Protein AF-A0A2D7DA52-F1 (afdb_monomer_lite)

pLDDT: mean 82.12, std 19.51, range [29.03, 97.12]

Sequence (104 aa):
MFFWFHEAGRVSDIKFTSYTTADFRNDLDLDMFIDAVERSAPIWVDEMKGRGLLKFSINRVWNKGGAFRMIMTYEHMNKVAYEASVAFIETTFGCSKECQKYPE

Radius of gyration: 18.76 Å; chains: 1; bounding box: 51×50×48 Å

Secondary structure (DSSP, 8-state):
---------------EEEEEEEEESSHHHHHHHHHHHHHHHHHHHHHHHHTTEEEEEEEE--SSTT-EEEEEEEEESSHHHHHHHHHHHHHHHPPPTTGGG---

Foldseek 3Di:
DDDDPPPPVDPDQDKDKDKDKDWDPDQVRLVVVVVVCVVCCVPLVVVLVVLFWPDWDKAADDPDPPIRMIMIMTIGRDPRSVVVSVVVCCVPVNDDPVVVPDDD

Structure (mmCIF, N/CA/C/O backbone):
data_AF-A0A2D7DA52-F1
#
_entry.id   AF-A0A2D7DA52-F1
#
loop_
_atom_site.group_PDB
_atom_site.id
_atom_site.type_symbol
_atom_site.label_atom_id
_atom_site.label_alt_id
_atom_site.label_comp_id
_atom_site.label_asym_id
_atom_site.label_entity_id
_atom_site.label_seq_id
_atom_site.pdbx_PDB_ins_code
_atom_site.Cartn_x
_atom_site.Cartn_y
_atom_site.Cartn_z
_atom_site.occupancy
_atom_site.B_iso_or_equiv
_atom_site.auth_seq_id
_atom_site.auth_comp_id
_atom_site.auth_asym_id
_atom_site.auth_atom_id
_atom_site.pdbx_PDB_model_num
ATOM 1 N N . MET A 1 1 ? 35.769 -27.886 -27.923 1.00 33.06 1 MET A N 1
ATOM 2 C CA . MET A 1 1 ? 35.177 -27.838 -26.571 1.00 33.06 1 MET A CA 1
ATOM 3 C C . MET A 1 1 ? 35.799 -26.643 -25.864 1.00 33.06 1 MET A C 1
ATOM 5 O O . MET A 1 1 ? 36.996 -26.671 -25.631 1.00 33.06 1 MET A O 1
ATOM 9 N N . PHE A 1 2 ? 35.044 -25.569 -25.641 1.00 29.03 2 PHE A N 1
ATOM 10 C CA . PHE A 1 2 ? 35.485 -24.404 -24.867 1.00 29.03 2 PHE A CA 1
ATOM 11 C C . PHE A 1 2 ? 34.409 -24.144 -23.817 1.00 29.03 2 PHE A C 1
ATOM 13 O O . PHE A 1 2 ? 33.272 -23.841 -24.169 1.00 29.03 2 PHE A O 1
ATOM 20 N N . PHE A 1 3 ? 34.752 -24.336 -22.545 1.00 29.92 3 PHE A N 1
ATOM 21 C CA . PHE A 1 3 ? 33.896 -23.961 -21.426 1.00 29.92 3 PHE A CA 1
ATOM 22 C C . PHE A 1 3 ? 34.169 -22.496 -21.094 1.00 29.92 3 PHE A C 1
ATOM 24 O O . PHE A 1 3 ? 35.252 -22.159 -20.625 1.00 29.92 3 PHE A O 1
ATOM 31 N N . TRP A 1 4 ? 33.186 -21.635 -21.337 1.00 39.44 4 TRP A N 1
ATOM 32 C CA . TRP A 1 4 ? 33.133 -20.306 -20.742 1.00 39.44 4 TRP A CA 1
ATOM 33 C C . TRP A 1 4 ? 32.277 -20.397 -19.481 1.00 39.44 4 TRP A C 1
ATOM 35 O O . TRP A 1 4 ? 31.057 -20.520 -19.566 1.00 39.44 4 TRP A O 1
ATOM 45 N N . PHE A 1 5 ? 32.908 -20.346 -18.308 1.00 41.53 5 PHE A N 1
ATOM 46 C CA . PHE A 1 5 ? 32.208 -19.972 -17.083 1.00 41.53 5 PHE A CA 1
ATOM 47 C C . PHE A 1 5 ? 32.070 -18.451 -17.088 1.00 41.53 5 PHE A C 1
ATOM 49 O O . PHE A 1 5 ? 33.007 -17.734 -16.752 1.00 41.53 5 PHE A O 1
ATOM 56 N N . HIS A 1 6 ? 30.903 -17.952 -17.486 1.00 44.72 6 HIS A N 1
ATOM 57 C CA . HIS A 1 6 ? 30.467 -16.649 -17.006 1.00 44.72 6 HIS A CA 1
ATOM 58 C C . HIS A 1 6 ? 29.811 -16.900 -15.647 1.00 44.72 6 HIS A C 1
ATOM 60 O O . HIS A 1 6 ? 28.644 -17.282 -15.574 1.00 44.72 6 HIS A O 1
ATOM 66 N N . GLU A 1 7 ? 30.552 -16.702 -14.558 1.00 49.97 7 GLU A N 1
ATOM 67 C CA . GLU A 1 7 ? 29.908 -16.368 -13.290 1.00 49.97 7 GLU A CA 1
ATOM 68 C C . GLU A 1 7 ? 29.299 -14.974 -13.458 1.00 49.97 7 GLU A C 1
ATOM 70 O O . GLU A 1 7 ? 29.893 -13.949 -13.133 1.00 49.97 7 GLU A O 1
ATOM 75 N N . ALA A 1 8 ? 28.092 -14.927 -14.023 1.00 46.66 8 ALA A N 1
ATOM 76 C CA . ALA A 1 8 ? 27.192 -13.820 -13.781 1.00 46.66 8 ALA A CA 1
ATOM 77 C C . ALA A 1 8 ? 26.862 -13.867 -12.284 1.00 46.66 8 ALA A C 1
ATOM 79 O O . ALA A 1 8 ? 25.953 -14.577 -11.851 1.00 46.66 8 ALA A O 1
ATOM 80 N N . GLY A 1 9 ? 27.662 -13.166 -11.478 1.00 42.84 9 GLY A N 1
ATOM 81 C CA . GLY A 1 9 ? 27.310 -12.854 -10.103 1.00 42.84 9 GLY A CA 1
ATOM 82 C C . GLY A 1 9 ? 25.921 -12.229 -10.120 1.00 42.84 9 GLY A C 1
ATOM 83 O O . GLY A 1 9 ? 25.743 -11.128 -10.638 1.00 42.84 9 GLY A O 1
ATOM 84 N N . ARG A 1 10 ? 24.930 -12.991 -9.642 1.00 49.16 10 ARG A N 1
ATOM 85 C CA . ARG A 1 10 ? 23.522 -12.600 -9.541 1.00 49.16 10 ARG A CA 1
ATOM 86 C C . ARG A 1 10 ? 23.445 -11.182 -8.979 1.00 49.16 10 ARG A C 1
ATOM 88 O O . ARG A 1 10 ? 23.805 -10.977 -7.820 1.00 49.16 10 ARG A O 1
ATOM 95 N N . VAL A 1 11 ? 22.908 -10.229 -9.746 1.00 53.62 11 VAL A N 1
ATOM 96 C CA . VAL A 1 11 ? 22.164 -9.130 -9.116 1.00 53.62 11 VAL A CA 1
ATOM 97 C C . VAL A 1 11 ? 21.132 -9.843 -8.259 1.00 53.62 11 VAL A C 1
ATOM 99 O O . VAL A 1 11 ? 20.318 -10.591 -8.789 1.00 53.62 11 VAL A O 1
ATOM 102 N N . SER A 1 12 ? 21.287 -9.789 -6.943 1.00 56.94 12 SER A N 1
ATOM 103 C CA . SER A 1 12 ? 20.601 -10.725 -6.065 1.00 56.94 12 SER A CA 1
ATOM 104 C C . SER A 1 12 ? 19.085 -10.613 -6.266 1.00 56.94 12 SER A C 1
ATOM 106 O O . SER A 1 12 ? 18.518 -9.562 -5.965 1.00 56.94 12 SER A O 1
ATOM 108 N N . ASP A 1 13 ? 18.440 -11.691 -6.723 1.00 69.25 13 ASP A N 1
ATOM 109 C CA . ASP A 1 13 ? 16.977 -11.877 -6.802 1.00 69.25 13 ASP A CA 1
ATOM 110 C C . ASP A 1 13 ? 16.332 -11.953 -5.397 1.00 69.25 13 ASP A C 1
ATOM 112 O O . ASP A 1 13 ? 15.431 -12.749 -5.125 1.00 69.25 13 ASP A O 1
ATOM 116 N N . ILE A 1 14 ? 16.851 -11.178 -4.443 1.00 86.62 14 ILE A N 1
ATOM 117 C CA . ILE A 1 14 ? 16.309 -11.072 -3.096 1.00 86.62 14 ILE A CA 1
ATOM 118 C C . ILE A 1 14 ? 15.036 -10.252 -3.210 1.00 86.62 14 ILE A C 1
ATOM 120 O O . ILE A 1 14 ? 15.078 -9.067 -3.542 1.00 86.62 14 ILE A O 1
ATOM 124 N N . LYS A 1 15 ? 13.911 -10.892 -2.903 1.00 92.81 15 LYS A N 1
ATOM 125 C CA . LYS A 1 15 ? 12.616 -10.226 -2.808 1.00 92.81 15 LYS A CA 1
ATOM 126 C C . LYS A 1 15 ? 12.637 -9.188 -1.691 1.00 92.81 15 LYS A C 1
ATOM 128 O O . LYS A 1 15 ? 13.192 -9.430 -0.620 1.00 92.81 15 LYS A O 1
ATOM 133 N N . PHE A 1 16 ? 12.002 -8.053 -1.944 1.00 95.31 16 PHE A N 1
ATOM 134 C CA . PHE A 1 16 ? 11.814 -6.994 -0.957 1.00 95.31 16 PHE A CA 1
ATOM 135 C C . PHE A 1 16 ? 10.351 -6.978 -0.543 1.00 95.31 16 PHE A C 1
ATOM 137 O O . PHE A 1 16 ? 9.483 -6.871 -1.401 1.00 95.31 16 PHE A O 1
ATOM 144 N N . THR A 1 17 ? 10.073 -7.064 0.755 1.00 95.62 17 THR A N 1
ATOM 145 C CA . THR A 1 17 ? 8.705 -6.956 1.269 1.00 95.62 17 THR A CA 1
ATOM 146 C C . THR A 1 17 ? 8.604 -5.772 2.210 1.00 95.62 17 THR A C 1
ATOM 148 O O . THR A 1 17 ? 9.358 -5.695 3.180 1.00 95.62 17 THR A O 1
ATOM 151 N N . SER A 1 18 ? 7.670 -4.864 1.939 1.00 93.44 18 SER A N 1
ATOM 152 C CA . SER A 1 18 ? 7.339 -3.762 2.838 1.00 93.44 18 SER A CA 1
ATOM 153 C C . SER A 1 18 ? 6.008 -4.020 3.541 1.00 93.44 18 SER A C 1
ATOM 155 O O . SER A 1 18 ? 5.089 -4.634 2.989 1.00 93.44 18 SER A O 1
ATOM 157 N N . TYR A 1 19 ? 5.933 -3.558 4.788 1.00 95.06 19 TYR A N 1
ATOM 158 C CA . TYR A 1 19 ? 4.757 -3.659 5.642 1.00 95.06 19 TYR A CA 1
ATOM 159 C C . TYR A 1 19 ? 4.418 -2.262 6.148 1.00 95.06 19 TYR A C 1
ATOM 161 O O . TYR A 1 19 ? 5.172 -1.685 6.932 1.00 95.06 19 TYR A O 1
ATOM 169 N N . THR A 1 20 ? 3.283 -1.724 5.719 1.00 93.06 20 THR A N 1
ATOM 170 C CA . THR A 1 20 ? 2.773 -0.443 6.210 1.00 93.06 20 THR A CA 1
ATOM 171 C C . THR A 1 20 ? 1.650 -0.720 7.191 1.00 93.06 20 THR A C 1
ATOM 173 O O . THR A 1 20 ? 0.640 -1.318 6.828 1.00 93.06 20 THR A O 1
ATOM 176 N N . THR A 1 21 ? 1.827 -0.296 8.439 1.00 93.81 21 THR A N 1
ATOM 177 C CA . THR A 1 21 ? 0.759 -0.329 9.443 1.00 93.81 21 THR A CA 1
ATOM 178 C C . THR A 1 21 ? 0.058 1.022 9.446 1.00 93.81 21 THR A C 1
ATOM 180 O O . THR A 1 21 ? 0.731 2.043 9.555 1.00 93.81 21 THR A O 1
ATOM 183 N N . ALA A 1 22 ? -1.267 1.020 9.319 1.00 91.62 22 ALA A N 1
ATOM 184 C CA . ALA A 1 22 ? -2.097 2.214 9.416 1.00 91.62 22 ALA A CA 1
ATOM 185 C C . ALA A 1 22 ? -3.043 2.081 10.613 1.00 91.62 22 ALA A C 1
ATOM 187 O O . ALA A 1 22 ? -3.729 1.064 10.753 1.00 91.62 22 ALA A O 1
ATOM 188 N N . ASP A 1 23 ? -3.036 3.100 11.469 1.00 93.25 23 ASP A N 1
ATOM 189 C CA . ASP A 1 23 ? -3.887 3.238 12.647 1.00 93.25 23 ASP A CA 1
ATOM 190 C C . ASP A 1 23 ? -4.944 4.313 12.403 1.00 93.25 23 ASP A C 1
ATOM 192 O O . ASP A 1 23 ? -4.643 5.377 11.865 1.00 93.25 23 ASP A O 1
ATOM 196 N N . PHE A 1 24 ? -6.171 4.042 12.835 1.00 92.38 24 PHE A N 1
ATOM 197 C CA . PHE A 1 24 ? -7.325 4.917 12.662 1.00 92.38 24 PHE A CA 1
ATOM 198 C C . PHE A 1 24 ? -7.975 5.232 14.008 1.00 92.38 24 PHE A C 1
ATOM 200 O O . PHE A 1 24 ? -7.816 4.507 14.994 1.00 92.38 24 PHE A O 1
ATOM 207 N N . ARG A 1 25 ? -8.737 6.331 14.050 1.00 91.31 25 ARG A N 1
ATOM 208 C CA . ARG A 1 25 ? -9.424 6.788 15.269 1.00 91.31 25 ARG A CA 1
ATOM 209 C C . ARG A 1 25 ? -10.642 5.935 15.610 1.00 91.31 25 ARG A C 1
ATOM 211 O O . ARG A 1 25 ? -10.980 5.798 16.783 1.00 91.31 25 ARG A O 1
ATOM 218 N N . ASN A 1 26 ? -11.327 5.420 14.595 1.00 91.88 26 ASN A N 1
ATOM 219 C CA . ASN A 1 26 ? -12.573 4.673 14.719 1.00 91.88 26 ASN A CA 1
ATOM 220 C C . ASN A 1 26 ? -12.764 3.722 13.522 1.00 91.88 26 ASN A C 1
ATOM 222 O O . ASN A 1 26 ? -11.991 3.741 12.563 1.00 91.88 26 ASN A O 1
ATOM 226 N N . ASP A 1 27 ? -13.802 2.889 13.601 1.00 91.81 27 ASP A N 1
ATOM 227 C CA . ASP A 1 27 ? -14.114 1.875 12.588 1.00 91.81 27 ASP A CA 1
ATOM 228 C C . ASP A 1 27 ? -14.546 2.479 11.249 1.00 91.81 27 ASP A C 1
ATOM 230 O O . ASP A 1 27 ? -14.197 1.957 10.196 1.00 91.81 27 ASP A O 1
ATOM 234 N N . LEU A 1 28 ? -15.250 3.615 11.293 1.00 93.56 28 LEU A N 1
ATOM 235 C CA . LEU A 1 28 ? -15.710 4.312 10.097 1.00 93.56 28 LEU A CA 1
ATOM 236 C C . LEU A 1 28 ? -14.522 4.816 9.269 1.00 93.56 28 LEU A C 1
ATOM 238 O O . LEU A 1 28 ? -14.495 4.596 8.063 1.00 93.56 28 LEU A O 1
ATOM 242 N N . ASP A 1 29 ? -13.525 5.432 9.907 1.00 93.12 29 ASP A N 1
ATOM 243 C CA . ASP A 1 29 ? -12.315 5.909 9.228 1.00 93.12 29 ASP A CA 1
ATOM 244 C C . ASP A 1 29 ? -11.528 4.746 8.599 1.00 93.12 29 ASP A C 1
ATOM 246 O O . ASP A 1 29 ? -11.020 4.868 7.483 1.00 93.12 29 ASP A O 1
ATOM 250 N N . LEU A 1 30 ? -11.456 3.602 9.292 1.00 93.44 30 LEU A N 1
ATOM 251 C CA . LEU A 1 30 ? -10.821 2.386 8.781 1.00 93.44 30 LEU A CA 1
ATOM 252 C C . LEU A 1 30 ? -11.558 1.841 7.549 1.00 93.44 30 LEU A C 1
ATOM 254 O O . LEU A 1 30 ? -10.924 1.581 6.526 1.00 93.44 30 LEU A O 1
ATOM 258 N N . ASP A 1 31 ? -12.877 1.675 7.631 1.00 93.50 31 ASP A N 1
ATOM 259 C CA . ASP A 1 31 ? -13.685 1.139 6.533 1.00 93.50 31 ASP A CA 1
ATOM 260 C C . ASP A 1 31 ? -13.681 2.087 5.324 1.00 93.50 31 ASP A C 1
ATOM 262 O O . ASP A 1 31 ? -13.547 1.637 4.186 1.00 93.50 31 ASP A O 1
ATOM 266 N N . MET A 1 32 ? -13.731 3.404 5.556 1.00 93.38 32 MET A N 1
ATOM 267 C CA . MET A 1 32 ? -13.594 4.411 4.499 1.00 93.38 32 MET A CA 1
ATOM 268 C C . MET A 1 32 ? -12.231 4.338 3.808 1.00 93.38 32 MET A C 1
ATOM 270 O O . M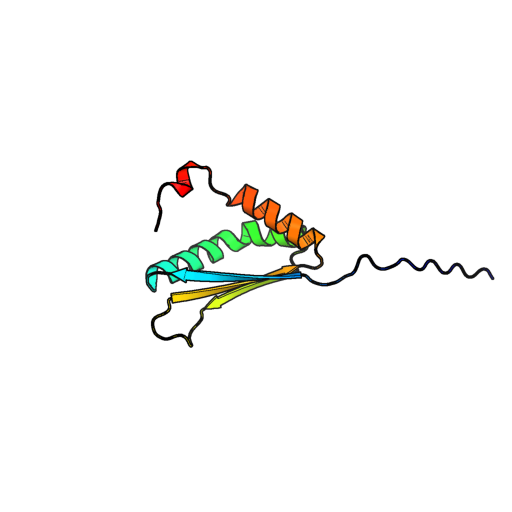ET A 1 32 ? -12.151 4.478 2.587 1.00 93.38 32 MET A O 1
ATOM 274 N N . PHE A 1 33 ? -11.153 4.116 4.565 1.00 92.00 33 PHE A N 1
ATOM 275 C CA . PHE A 1 33 ? -9.826 3.957 3.981 1.00 92.00 33 PHE A CA 1
ATOM 276 C C . PHE A 1 33 ? -9.720 2.666 3.163 1.00 92.00 33 PHE A C 1
ATOM 278 O O . PHE A 1 33 ? -9.196 2.698 2.051 1.00 92.00 33 PHE A O 1
ATOM 285 N N . ILE A 1 34 ? -10.247 1.545 3.668 1.00 92.50 34 ILE A N 1
ATOM 286 C CA . ILE A 1 34 ? -10.275 0.274 2.931 1.00 92.50 34 ILE A CA 1
ATOM 287 C C . ILE A 1 34 ? -11.048 0.437 1.616 1.00 92.50 34 ILE A C 1
ATOM 289 O O . ILE A 1 34 ? -10.494 0.115 0.567 1.00 92.50 34 ILE A O 1
ATOM 293 N N . ASP A 1 35 ? -12.256 1.012 1.640 1.00 93.06 35 ASP A N 1
ATOM 294 C CA . ASP A 1 35 ? -13.060 1.254 0.430 1.00 93.06 35 ASP A CA 1
ATOM 295 C C . ASP A 1 35 ? -12.330 2.157 -0.579 1.00 93.06 35 ASP A C 1
ATOM 297 O O . ASP A 1 35 ? -12.286 1.871 -1.778 1.00 93.06 35 ASP A O 1
ATOM 301 N N . ALA A 1 36 ? -11.688 3.230 -0.106 1.00 90.81 36 ALA A N 1
ATOM 302 C CA . ALA A 1 36 ? -10.911 4.122 -0.963 1.00 90.81 36 ALA A CA 1
ATOM 303 C C . ALA A 1 36 ? -9.733 3.397 -1.639 1.00 90.81 36 ALA A C 1
ATOM 305 O O . ALA A 1 36 ? -9.473 3.601 -2.834 1.00 90.81 36 ALA A O 1
ATOM 306 N N . VAL A 1 37 ? -9.029 2.532 -0.903 1.00 90.88 37 VAL A N 1
ATOM 307 C CA . VAL A 1 37 ? -7.937 1.724 -1.457 1.00 90.88 37 VAL A CA 1
ATOM 308 C C . VAL A 1 37 ? -8.478 0.692 -2.445 1.00 90.88 37 VAL A C 1
ATOM 310 O O . VAL A 1 37 ? -7.945 0.596 -3.545 1.00 90.88 37 VAL A O 1
ATOM 313 N N . GLU A 1 38 ? -9.550 -0.033 -2.121 1.00 91.00 38 GLU A N 1
ATOM 314 C CA . GLU A 1 38 ? -10.142 -1.055 -2.997 1.00 91.00 38 GLU A CA 1
ATOM 315 C C . GLU A 1 38 ? -10.673 -0.468 -4.307 1.00 91.00 38 GLU A C 1
ATOM 317 O O . GLU A 1 38 ? -10.406 -1.004 -5.384 1.00 91.00 38 GLU A O 1
ATOM 322 N N . ARG A 1 39 ? -11.361 0.676 -4.249 1.00 93.19 39 ARG A N 1
ATOM 323 C CA . ARG A 1 39 ? -11.885 1.355 -5.442 1.00 93.19 39 ARG A CA 1
ATOM 324 C C . ARG A 1 39 ? -10.794 1.912 -6.348 1.00 93.19 39 ARG A C 1
ATOM 326 O O . ARG A 1 39 ? -10.984 1.976 -7.561 1.00 93.19 39 ARG A O 1
ATOM 333 N N . SER A 1 40 ? -9.672 2.342 -5.775 1.00 90.19 40 SER A N 1
ATOM 334 C CA . SER A 1 40 ? -8.535 2.866 -6.539 1.00 90.19 40 SER A CA 1
ATOM 335 C C . SER A 1 40 ? -7.547 1.777 -6.977 1.00 90.19 40 SER A C 1
ATOM 337 O O . SER A 1 40 ? -6.809 1.992 -7.940 1.00 90.19 40 SER A O 1
ATOM 339 N N . ALA A 1 41 ? -7.558 0.603 -6.328 1.00 89.12 41 ALA A N 1
ATOM 340 C CA . ALA A 1 41 ? -6.625 -0.504 -6.553 1.00 89.12 41 ALA A CA 1
ATOM 341 C C . ALA A 1 41 ? -6.461 -0.920 -8.017 1.00 89.12 41 ALA A C 1
ATOM 343 O O . ALA A 1 41 ? -5.312 -1.055 -8.436 1.00 89.12 41 ALA A O 1
ATOM 344 N N . PRO A 1 42 ? -7.524 -1.062 -8.833 1.00 89.69 42 PRO A N 1
ATOM 345 C CA . PRO A 1 42 ? -7.361 -1.441 -10.236 1.00 89.69 42 PRO A CA 1
ATOM 346 C C . PRO A 1 42 ? -6.438 -0.508 -11.033 1.00 89.69 42 PRO A C 1
ATOM 348 O O . PRO A 1 42 ? -5.804 -0.951 -11.980 1.00 89.69 42 PRO A O 1
ATOM 351 N N . ILE A 1 43 ? -6.331 0.768 -10.648 1.00 89.75 43 ILE A N 1
ATOM 352 C CA . ILE A 1 43 ? -5.501 1.751 -11.353 1.00 89.75 43 ILE A CA 1
ATOM 353 C C . ILE A 1 43 ? -4.038 1.613 -10.924 1.00 89.75 43 ILE A C 1
ATOM 355 O O . ILE A 1 43 ? -3.147 1.437 -11.751 1.00 89.75 43 ILE A O 1
ATOM 359 N N . TRP A 1 44 ? -3.767 1.698 -9.622 1.00 91.25 44 TRP A N 1
ATOM 360 C CA . TRP A 1 44 ? -2.390 1.787 -9.137 1.00 91.25 44 TRP A CA 1
ATOM 361 C C . TRP A 1 44 ? -1.716 0.417 -8.972 1.00 91.25 44 TRP A C 1
ATOM 363 O O . TRP A 1 44 ? -0.494 0.331 -9.088 1.00 91.25 44 TRP A O 1
ATOM 373 N N . VAL A 1 45 ? -2.470 -0.668 -8.747 1.00 92.38 45 VAL A N 1
ATOM 374 C CA . VAL A 1 45 ? -1.898 -2.022 -8.621 1.00 92.38 45 VAL A CA 1
ATOM 375 C C . VAL A 1 45 ? -1.300 -2.479 -9.945 1.00 92.38 45 VAL A C 1
ATOM 377 O O . VAL A 1 45 ? -0.223 -3.075 -9.942 1.00 92.38 45 VAL A O 1
ATOM 380 N N . ASP A 1 46 ? -1.958 -2.199 -11.070 1.00 93.88 46 ASP A N 1
ATOM 381 C CA . ASP A 1 46 ? -1.460 -2.595 -12.389 1.00 93.88 46 ASP A CA 1
ATOM 382 C C . ASP A 1 46 ? -0.196 -1.811 -12.767 1.00 93.88 46 ASP A C 1
ATOM 384 O O . ASP A 1 46 ? 0.792 -2.405 -13.208 1.00 93.88 46 ASP A O 1
ATOM 388 N N . GLU A 1 47 ? -0.156 -0.511 -12.463 1.00 94.56 47 GLU A N 1
ATOM 389 C CA . GLU A 1 47 ? 1.060 0.302 -12.572 1.00 94.56 47 GLU A CA 1
ATOM 390 C C . GLU A 1 47 ? 2.201 -0.270 -11.710 1.00 94.56 47 GLU A C 1
ATOM 392 O O . GLU A 1 47 ? 3.336 -0.434 -12.175 1.00 94.56 47 GLU A O 1
ATOM 397 N N . MET A 1 48 ? 1.926 -0.634 -10.458 1.00 94.06 48 MET A N 1
ATOM 398 C CA . MET A 1 48 ? 2.943 -1.204 -9.572 1.00 94.06 48 MET A CA 1
ATOM 399 C C . MET A 1 48 ? 3.405 -2.598 -10.020 1.00 94.06 48 MET A C 1
ATOM 401 O O . MET A 1 48 ? 4.598 -2.898 -9.941 1.00 94.06 48 MET A O 1
ATOM 405 N N . LYS A 1 49 ? 2.511 -3.443 -10.549 1.00 95.31 49 LYS A N 1
ATOM 406 C CA . LYS A 1 49 ? 2.877 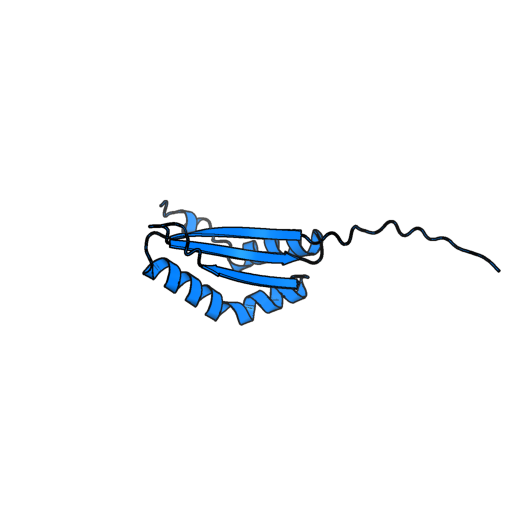-4.742 -11.145 1.00 95.31 49 LYS A CA 1
ATOM 407 C C . LYS A 1 49 ? 3.800 -4.568 -12.345 1.00 95.31 49 LYS A C 1
ATOM 409 O O . LYS A 1 49 ? 4.804 -5.270 -12.432 1.00 95.31 49 LYS A O 1
ATOM 414 N N . GLY A 1 50 ? 3.530 -3.584 -13.208 1.00 95.56 50 GLY A N 1
ATOM 415 C CA . GLY A 1 50 ? 4.419 -3.215 -14.316 1.00 95.56 50 GLY A CA 1
ATOM 416 C C . GLY A 1 50 ? 5.826 -2.795 -13.864 1.00 95.56 50 GLY A C 1
ATOM 417 O O . GLY A 1 50 ? 6.781 -2.908 -14.628 1.00 95.56 50 GLY A O 1
ATOM 418 N N . ARG A 1 51 ? 5.973 -2.371 -12.602 1.00 95.56 51 ARG A N 1
ATOM 419 C CA . ARG A 1 51 ? 7.244 -1.991 -11.961 1.00 95.56 51 ARG A CA 1
ATOM 420 C C . ARG A 1 51 ? 7.867 -3.111 -11.116 1.00 95.56 51 ARG A C 1
ATOM 422 O O . ARG A 1 51 ? 8.881 -2.879 -10.466 1.00 95.56 51 ARG A O 1
ATOM 429 N N . GLY A 1 52 ? 7.299 -4.319 -11.121 1.00 95.75 52 GLY A N 1
ATOM 430 C CA . GLY A 1 52 ? 7.852 -5.485 -10.423 1.00 95.75 52 GLY A CA 1
ATOM 431 C C . GLY A 1 52 ? 7.252 -5.775 -9.042 1.00 95.75 52 GLY A C 1
ATOM 432 O O . GLY A 1 52 ? 7.863 -6.506 -8.253 1.00 95.75 52 GLY A O 1
ATOM 433 N N . LEU A 1 53 ? 6.068 -5.233 -8.731 1.00 96.62 53 LEU A N 1
ATOM 434 C CA . LEU A 1 53 ? 5.242 -5.712 -7.620 1.00 96.62 53 LEU A CA 1
ATOM 435 C C . LEU A 1 53 ? 4.705 -7.118 -7.938 1.00 96.62 53 LEU A C 1
ATOM 437 O O . LEU A 1 53 ? 4.059 -7.340 -8.958 1.00 96.62 53 LEU A O 1
ATOM 441 N N . LEU A 1 54 ? 4.940 -8.059 -7.031 1.00 95.88 54 LEU A N 1
ATOM 442 C CA . LEU A 1 54 ? 4.459 -9.437 -7.103 1.00 95.88 54 LEU A CA 1
ATOM 443 C C . LEU A 1 54 ? 3.093 -9.598 -6.433 1.00 95.88 54 LEU A C 1
ATOM 445 O O . LEU A 1 54 ? 2.229 -10.305 -6.950 1.00 95.88 54 LEU A O 1
ATOM 449 N N . LYS A 1 55 ? 2.900 -8.959 -5.273 1.00 95.44 55 LYS A N 1
ATOM 450 C CA . LYS A 1 55 ? 1.684 -9.105 -4.470 1.00 95.44 55 LYS A CA 1
ATOM 451 C C . LYS A 1 55 ? 1.404 -7.856 -3.645 1.00 95.44 55 LYS A C 1
ATOM 453 O O . LYS A 1 55 ? 2.313 -7.291 -3.044 1.00 95.44 55 LYS A O 1
ATOM 458 N N . PHE A 1 56 ? 0.127 -7.495 -3.579 1.00 95.38 56 PHE A N 1
ATOM 459 C CA . PHE A 1 56 ? -0.422 -6.547 -2.618 1.00 95.38 56 PHE A CA 1
ATOM 460 C C . PHE A 1 56 ? -1.458 -7.257 -1.743 1.00 95.38 56 PHE A C 1
ATOM 462 O O . PHE A 1 56 ? -2.203 -8.105 -2.240 1.00 95.38 56 PHE A O 1
ATOM 469 N N . SER A 1 57 ? -1.504 -6.941 -0.451 1.00 94.38 57 SER A N 1
ATOM 470 C CA . SER A 1 57 ? -2.598 -7.381 0.417 1.00 94.38 57 SER A CA 1
ATOM 471 C C . SER A 1 57 ? -2.915 -6.353 1.495 1.00 94.38 57 SER A C 1
ATOM 473 O O . SER A 1 57 ? -2.029 -5.624 1.942 1.00 94.38 57 SER A O 1
ATOM 475 N N . ILE A 1 58 ? -4.177 -6.337 1.916 1.00 94.25 58 ILE A N 1
ATOM 476 C CA . ILE A 1 58 ? -4.693 -5.568 3.047 1.00 94.25 58 ILE A CA 1
ATOM 477 C C . ILE A 1 58 ? -5.136 -6.566 4.110 1.00 94.25 58 ILE A C 1
ATOM 479 O O . ILE A 1 58 ? -5.870 -7.506 3.817 1.00 94.25 58 ILE A O 1
ATOM 483 N N . ASN A 1 59 ? -4.699 -6.360 5.349 1.00 93.31 59 ASN A N 1
ATOM 484 C CA . ASN A 1 59 ? -5.025 -7.229 6.472 1.00 93.31 59 ASN A CA 1
ATOM 485 C C . ASN A 1 59 ? -5.581 -6.383 7.618 1.00 93.31 59 ASN A C 1
ATOM 487 O O . ASN A 1 59 ? -4.841 -5.595 8.208 1.00 93.31 59 ASN A O 1
ATOM 491 N N . ARG A 1 60 ? -6.861 -6.555 7.963 1.00 92.12 60 ARG A N 1
ATOM 492 C CA . ARG A 1 60 ? -7.456 -5.944 9.162 1.00 92.12 60 ARG A CA 1
ATOM 493 C C . ARG A 1 60 ? -6.958 -6.673 10.411 1.00 92.12 60 ARG A C 1
ATOM 495 O O . ARG A 1 60 ? -7.034 -7.899 10.498 1.00 92.12 60 ARG A O 1
ATOM 502 N N . VAL A 1 61 ? -6.435 -5.925 11.379 1.00 92.19 61 VAL A N 1
ATOM 503 C CA . VAL A 1 61 ? -5.917 -6.474 12.638 1.00 92.19 61 VAL A CA 1
ATOM 504 C C . VAL A 1 61 ? -7.067 -6.610 13.632 1.00 92.19 61 VAL A C 1
ATOM 506 O O . VAL A 1 61 ? -7.672 -5.621 14.022 1.00 92.19 61 VAL A O 1
ATOM 509 N N . TRP A 1 62 ? -7.362 -7.839 14.057 1.00 84.00 62 TRP A N 1
ATOM 510 C CA . TRP A 1 62 ? -8.526 -8.162 14.899 1.00 84.00 62 TRP A CA 1
ATOM 511 C C . TRP A 1 62 ? -8.173 -8.515 16.352 1.00 84.00 62 TRP A C 1
ATOM 513 O O . TRP A 1 62 ? -9.044 -8.549 17.214 1.00 84.00 62 TRP A O 1
ATOM 523 N N . ASN A 1 63 ? -6.900 -8.791 16.651 1.00 83.25 63 ASN A N 1
ATOM 524 C CA . ASN A 1 63 ? -6.458 -9.304 17.955 1.00 83.25 63 ASN A CA 1
ATOM 525 C C . ASN A 1 63 ? -5.915 -8.222 18.910 1.00 83.25 63 ASN A C 1
ATOM 527 O O . ASN A 1 63 ? -5.327 -8.543 19.945 1.00 83.25 63 ASN A O 1
ATOM 531 N N . LYS A 1 64 ? -6.086 -6.941 18.570 1.00 78.00 64 LYS A N 1
ATOM 532 C CA . LYS A 1 64 ? -5.699 -5.788 19.393 1.00 78.00 64 LYS A CA 1
ATOM 533 C C . LYS A 1 64 ? -6.969 -5.052 19.814 1.00 78.00 64 LYS A C 1
ATOM 535 O O . LYS A 1 64 ? -7.522 -4.278 19.042 1.00 78.00 64 LYS A O 1
ATOM 540 N N . GLY A 1 65 ? -7.452 -5.329 21.025 1.00 78.88 65 GLY A N 1
ATOM 541 C CA . GLY A 1 65 ? -8.659 -4.689 21.553 1.00 78.88 65 GLY A CA 1
ATOM 542 C C . GLY A 1 65 ? -8.540 -3.162 21.538 1.00 78.88 65 GLY A C 1
ATOM 543 O O . GLY A 1 65 ? -7.530 -2.622 21.983 1.00 78.88 65 GLY A O 1
ATOM 544 N N . GLY A 1 66 ? -9.561 -2.484 21.009 1.00 77.38 66 GLY A N 1
ATOM 545 C CA . GLY A 1 66 ? -9.621 -1.021 20.935 1.00 77.38 66 GLY A CA 1
ATOM 546 C C . GLY A 1 66 ? -8.733 -0.370 19.868 1.00 77.38 66 GLY A C 1
ATOM 547 O O . GLY A 1 66 ? -8.637 0.852 19.859 1.00 77.38 66 GLY A O 1
ATOM 548 N N . ALA A 1 67 ? -8.088 -1.145 18.987 1.00 86.81 67 ALA A N 1
ATOM 549 C CA . ALA A 1 67 ? -7.305 -0.610 17.876 1.00 86.81 67 ALA A CA 1
ATOM 550 C C . ALA A 1 67 ? -8.041 -0.792 16.543 1.00 86.81 67 ALA A C 1
ATOM 552 O O . ALA A 1 67 ? -8.414 -1.907 16.179 1.00 86.81 67 ALA A O 1
ATOM 553 N N . PHE A 1 68 ? -8.179 0.293 15.786 1.00 92.31 68 PHE A N 1
ATOM 554 C CA . PHE A 1 68 ? -8.652 0.270 14.404 1.00 92.31 68 PHE A CA 1
ATOM 555 C C . PHE A 1 68 ? -7.421 0.291 13.508 1.00 92.31 68 PHE A C 1
ATOM 557 O O . PHE A 1 68 ? -6.844 1.344 13.257 1.00 92.31 68 PHE A O 1
ATOM 564 N N . ARG A 1 69 ? -6.946 -0.893 13.119 1.00 94.06 69 ARG A N 1
ATOM 565 C CA . ARG A 1 69 ? -5.644 -1.046 12.465 1.00 94.06 69 ARG A CA 1
ATOM 566 C C . ARG A 1 69 ? -5.717 -1.972 11.268 1.00 94.06 69 ARG A C 1
ATOM 568 O O . ARG A 1 69 ? -6.344 -3.032 11.320 1.00 94.06 69 ARG A O 1
ATOM 575 N N . MET A 1 70 ? -4.961 -1.627 10.235 1.00 94.44 70 MET A N 1
ATOM 576 C CA . MET A 1 70 ? -4.678 -2.521 9.119 1.00 94.44 70 MET A CA 1
ATOM 577 C C . MET A 1 70 ? -3.190 -2.573 8.786 1.00 94.44 70 MET A C 1
ATOM 579 O O . MET A 1 70 ? -2.421 -1.670 9.116 1.00 94.44 70 MET A O 1
ATOM 583 N N . ILE A 1 71 ? -2.800 -3.647 8.107 1.00 95.00 71 ILE A N 1
ATOM 584 C CA . ILE A 1 71 ? -1.463 -3.851 7.560 1.00 95.00 71 ILE A CA 1
ATOM 585 C C . ILE A 1 71 ? -1.585 -4.015 6.049 1.00 95.00 71 ILE A C 1
ATOM 587 O O . ILE A 1 71 ? -2.244 -4.940 5.570 1.00 95.00 71 ILE A O 1
ATOM 591 N N . MET A 1 72 ? -0.916 -3.136 5.309 1.00 94.75 72 MET A N 1
ATOM 592 C CA . MET A 1 72 ? -0.690 -3.275 3.876 1.00 94.75 72 MET A CA 1
ATOM 593 C C . MET A 1 72 ? 0.652 -3.957 3.638 1.00 94.75 72 MET A C 1
ATOM 595 O O . MET A 1 72 ? 1.661 -3.556 4.219 1.00 94.75 72 MET A O 1
ATOM 599 N N . THR A 1 73 ? 0.674 -4.974 2.783 1.00 96.50 73 THR A N 1
ATOM 600 C CA . THR A 1 73 ? 1.904 -5.681 2.408 1.00 96.50 73 THR A CA 1
ATOM 601 C C . THR A 1 73 ? 2.186 -5.502 0.929 1.00 96.50 73 THR A C 1
ATOM 603 O O . THR A 1 73 ? 1.301 -5.781 0.117 1.00 96.50 73 THR A O 1
ATOM 606 N N . TYR A 1 74 ? 3.419 -5.150 0.582 1.00 96.25 74 TYR A N 1
ATOM 607 C CA . 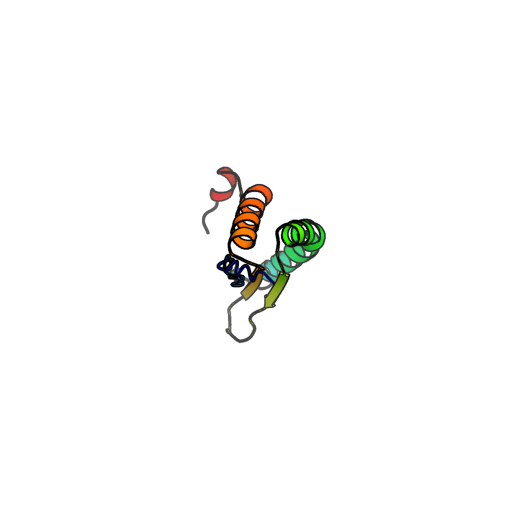TYR A 1 74 ? 3.876 -5.077 -0.803 1.00 96.25 74 TYR A CA 1
ATOM 608 C C . TYR A 1 74 ? 5.076 -5.999 -0.976 1.00 96.25 74 TYR A C 1
ATOM 610 O O . TYR A 1 74 ? 6.101 -5.821 -0.322 1.00 96.25 74 TYR A O 1
ATOM 618 N N . GLU A 1 75 ? 4.949 -7.005 -1.833 1.00 97.12 75 GLU A N 1
ATOM 619 C CA . GLU A 1 75 ? 6.040 -7.916 -2.175 1.00 97.12 75 GLU A CA 1
ATOM 620 C C . GLU A 1 75 ? 6.605 -7.537 -3.542 1.00 97.12 75 GLU A C 1
ATOM 622 O O . GLU A 1 75 ? 5.882 -7.547 -4.533 1.00 97.12 75 GLU A O 1
ATOM 627 N N . HIS A 1 76 ? 7.898 -7.246 -3.614 1.00 96.81 76 HIS A N 1
ATOM 628 C CA . HIS A 1 76 ? 8.608 -6.824 -4.818 1.00 96.81 76 HIS A CA 1
ATOM 629 C C . HIS A 1 76 ? 9.640 -7.871 -5.225 1.00 96.81 76 HIS A C 1
ATOM 631 O O . HIS A 1 76 ? 10.271 -8.512 -4.379 1.00 96.81 76 HIS A O 1
ATOM 637 N N . MET A 1 77 ? 9.850 -8.017 -6.533 1.00 95.50 77 MET A N 1
ATOM 638 C CA . MET A 1 77 ? 10.805 -8.991 -7.067 1.00 95.50 77 MET A CA 1
ATOM 639 C C . MET A 1 77 ? 12.256 -8.718 -6.651 1.00 95.50 77 MET A C 1
ATOM 641 O O . MET A 1 77 ? 13.027 -9.661 -6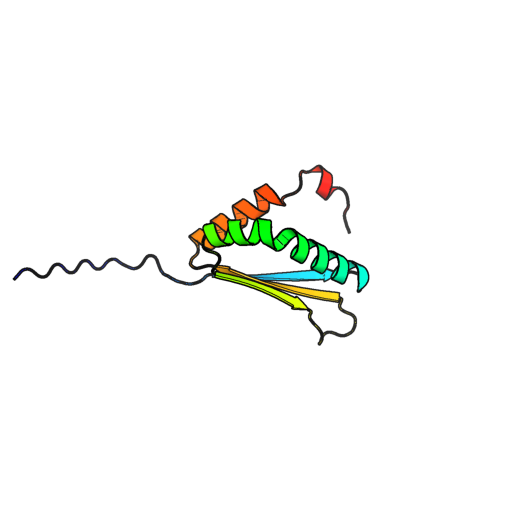.509 1.00 95.50 77 MET A O 1
ATOM 645 N N . ASN A 1 78 ? 12.623 -7.449 -6.450 1.00 94.69 78 ASN A N 1
ATOM 646 C CA . ASN A 1 78 ? 13.951 -7.017 -6.023 1.00 94.69 78 ASN A CA 1
ATOM 647 C C . ASN A 1 78 ? 13.925 -5.571 -5.491 1.00 94.69 78 ASN A C 1
ATOM 649 O O . ASN A 1 78 ? 12.881 -4.913 -5.471 1.00 94.69 78 ASN A O 1
ATOM 653 N N . LYS A 1 79 ? 15.095 -5.066 -5.086 1.00 94.12 79 LYS A N 1
ATOM 654 C CA . LYS A 1 79 ? 15.271 -3.696 -4.587 1.00 94.12 79 LYS A CA 1
ATOM 655 C C . LYS A 1 79 ? 14.881 -2.617 -5.610 1.00 94.12 79 LYS A C 1
ATOM 657 O O . LYS A 1 79 ? 14.249 -1.638 -5.233 1.00 94.12 79 LYS A O 1
ATOM 662 N N . VAL A 1 80 ? 15.210 -2.805 -6.890 1.00 94.81 80 VAL A N 1
ATOM 663 C CA . VAL A 1 80 ? 14.903 -1.829 -7.955 1.00 94.81 80 VAL A CA 1
ATOM 664 C C . VAL A 1 80 ? 13.388 -1.677 -8.129 1.00 94.81 80 VAL A C 1
ATOM 666 O O . VAL A 1 80 ? 12.885 -0.561 -8.225 1.00 94.81 80 VAL A O 1
ATOM 669 N N . ALA A 1 81 ? 12.648 -2.788 -8.095 1.00 95.81 81 ALA A N 1
ATOM 670 C CA . ALA A 1 81 ? 11.187 -2.785 -8.153 1.00 95.81 81 ALA A CA 1
ATOM 671 C C . ALA A 1 81 ? 10.547 -2.090 -6.939 1.00 95.81 81 ALA A C 1
ATOM 673 O O . ALA A 1 81 ? 9.538 -1.392 -7.074 1.00 95.81 81 ALA A O 1
ATOM 674 N N . TYR A 1 82 ? 11.141 -2.258 -5.754 1.00 95.19 82 TYR A N 1
ATOM 675 C CA . TYR A 1 82 ? 10.735 -1.534 -4.550 1.00 95.19 82 TYR A CA 1
ATOM 676 C C . TYR A 1 82 ? 10.949 -0.019 -4.707 1.00 95.19 82 TYR A C 1
ATOM 678 O O . TYR A 1 82 ? 10.005 0.748 -4.538 1.00 95.19 82 TYR A O 1
ATOM 686 N N . GLU A 1 83 ? 12.146 0.421 -5.103 1.00 95.69 83 GLU A N 1
ATOM 687 C CA . GLU A 1 83 ? 12.464 1.849 -5.270 1.00 95.69 83 GLU A CA 1
ATOM 688 C C . GLU A 1 83 ? 11.592 2.515 -6.350 1.00 95.69 83 GLU A C 1
ATOM 690 O O . GLU A 1 83 ? 11.073 3.612 -6.139 1.00 95.69 83 GLU A O 1
ATOM 695 N N . ALA A 1 84 ? 11.343 1.827 -7.470 1.00 95.88 84 ALA A N 1
ATOM 696 C CA . ALA A 1 84 ? 10.439 2.306 -8.517 1.00 95.88 84 ALA A CA 1
ATOM 697 C C . ALA A 1 84 ? 8.986 2.444 -8.028 1.00 95.88 84 ALA A C 1
ATOM 699 O O . ALA A 1 84 ? 8.275 3.366 -8.430 1.00 95.88 84 ALA A O 1
ATOM 700 N N . SER A 1 85 ? 8.545 1.537 -7.151 1.00 94.19 85 SER A N 1
ATOM 701 C CA . SER A 1 85 ? 7.215 1.591 -6.537 1.00 94.19 85 SER A CA 1
ATOM 702 C C . SER A 1 85 ? 7.080 2.764 -5.565 1.00 94.19 85 SER A C 1
ATOM 704 O O . SER A 1 85 ? 6.067 3.456 -5.596 1.00 94.19 85 SER A O 1
ATOM 706 N N . VAL A 1 86 ? 8.105 3.026 -4.746 1.00 92.56 86 VAL A N 1
ATOM 707 C CA . VAL A 1 86 ? 8.136 4.180 -3.831 1.00 92.56 86 VAL A CA 1
ATOM 708 C C . VAL A 1 86 ? 8.040 5.488 -4.613 1.00 92.56 86 VAL A C 1
ATOM 710 O O . VAL A 1 86 ? 7.156 6.293 -4.336 1.00 92.56 86 VAL A O 1
ATOM 713 N N . ALA A 1 87 ? 8.867 5.662 -5.648 1.00 94.38 87 ALA A N 1
ATOM 714 C CA . ALA A 1 87 ? 8.844 6.870 -6.473 1.00 94.38 87 ALA A CA 1
ATOM 715 C C . ALA A 1 87 ? 7.480 7.092 -7.158 1.00 94.38 87 ALA A C 1
ATOM 717 O O . ALA A 1 87 ? 6.991 8.221 -7.243 1.00 94.38 87 ALA A O 1
ATOM 718 N N . PHE A 1 88 ? 6.839 6.013 -7.626 1.00 93.25 88 PHE A N 1
ATOM 719 C CA . PHE A 1 88 ? 5.493 6.078 -8.195 1.00 93.25 88 PHE A CA 1
ATOM 720 C C . PHE A 1 88 ? 4.454 6.524 -7.160 1.00 93.25 88 PHE A C 1
ATOM 722 O O . PHE A 1 88 ? 3.649 7.407 -7.457 1.00 93.25 88 PHE A O 1
ATOM 729 N N . ILE A 1 89 ? 4.490 5.959 -5.950 1.00 89.38 89 ILE A N 1
ATOM 730 C CA . ILE A 1 89 ? 3.579 6.333 -4.863 1.00 89.38 89 ILE A CA 1
ATOM 731 C C . ILE A 1 89 ? 3.776 7.800 -4.473 1.00 89.38 89 ILE A C 1
ATOM 733 O O . ILE A 1 89 ? 2.796 8.531 -4.383 1.00 89.38 89 ILE A O 1
ATOM 737 N N . GLU A 1 90 ? 5.016 8.260 -4.304 1.00 88.81 90 GLU A N 1
ATOM 738 C CA . GLU A 1 90 ? 5.316 9.660 -3.973 1.00 88.81 90 GLU A CA 1
ATOM 739 C C . GLU A 1 90 ? 4.849 10.630 -5.062 1.00 88.81 90 GLU A C 1
ATOM 741 O O . GLU A 1 90 ? 4.362 11.712 -4.761 1.00 88.81 90 GLU A O 1
ATOM 746 N N . THR A 1 91 ? 4.941 10.245 -6.333 1.00 89.38 91 THR A N 1
ATOM 747 C CA . THR A 1 91 ? 4.484 11.102 -7.438 1.00 89.38 91 THR A CA 1
ATOM 748 C C . THR A 1 91 ? 2.957 11.116 -7.565 1.00 89.38 91 THR A C 1
ATOM 750 O O . THR A 1 91 ? 2.375 12.139 -7.914 1.00 89.38 91 THR A O 1
ATOM 753 N N . THR A 1 92 ? 2.303 9.981 -7.301 1.00 85.19 92 THR A N 1
ATOM 754 C CA . THR A 1 92 ? 0.861 9.787 -7.546 1.00 85.19 92 THR A CA 1
ATOM 755 C C . THR A 1 92 ? 0.004 10.198 -6.353 1.00 85.19 92 THR A C 1
ATOM 757 O O . THR A 1 92 ? -1.058 10.791 -6.520 1.00 85.19 92 THR A O 1
ATOM 760 N N . PHE A 1 93 ? 0.466 9.866 -5.148 1.00 81.00 93 PHE A N 1
ATOM 761 C CA . PHE A 1 93 ? -0.241 10.069 -3.884 1.00 81.00 93 PHE A CA 1
ATOM 762 C C . PHE A 1 93 ? 0.493 11.021 -2.940 1.00 81.00 93 PHE A C 1
ATOM 764 O O . PHE A 1 93 ? -0.059 11.391 -1.903 1.00 81.00 93 PHE A O 1
ATOM 771 N N . GLY A 1 94 ? 1.734 11.407 -3.254 1.00 71.88 94 GLY A N 1
ATOM 772 C CA . GLY A 1 94 ? 2.439 12.409 -2.470 1.00 71.88 94 GLY A CA 1
ATOM 773 C C . GLY A 1 94 ? 1.679 13.721 -2.523 1.00 71.88 94 GLY A C 1
ATOM 774 O O . GLY A 1 94 ? 1.286 14.202 -3.586 1.00 71.88 94 GLY A O 1
ATOM 775 N N . CYS A 1 95 ? 1.438 14.285 -1.347 1.00 61.97 95 CYS A N 1
ATOM 776 C CA . CYS A 1 95 ? 0.689 15.516 -1.265 1.00 61.97 95 CYS A CA 1
ATOM 777 C C . CYS A 1 95 ? 1.602 16.734 -1.411 1.00 61.97 95 CYS A C 1
ATOM 779 O O . CYS A 1 95 ? 2.745 16.739 -0.945 1.00 61.97 95 CYS A O 1
ATOM 781 N N . SER A 1 96 ? 1.092 17.793 -2.041 1.00 56.44 96 SER A N 1
ATOM 782 C CA . SER A 1 96 ? 1.756 19.093 -2.020 1.00 56.44 96 SER A CA 1
ATOM 783 C C . SER A 1 96 ? 1.878 19.598 -0.574 1.00 56.44 96 SER A C 1
ATOM 785 O O . SER A 1 96 ? 1.174 19.140 0.333 1.00 56.44 96 SER A O 1
ATOM 787 N N . LYS A 1 97 ? 2.770 20.571 -0.335 1.00 53.53 97 LYS A N 1
ATOM 788 C CA . LYS A 1 97 ? 3.009 21.159 1.001 1.00 53.53 97 LYS A CA 1
ATOM 789 C C . LYS A 1 97 ? 1.723 21.658 1.688 1.00 53.53 97 LYS A C 1
ATOM 791 O O . LYS A 1 97 ? 1.716 21.823 2.903 1.00 53.53 97 LYS A O 1
ATOM 796 N N . GLU A 1 98 ? 0.636 21.883 0.945 1.00 50.34 98 GLU A N 1
ATOM 797 C CA . GLU A 1 98 ? -0.664 22.281 1.492 1.00 50.34 98 GLU A CA 1
ATO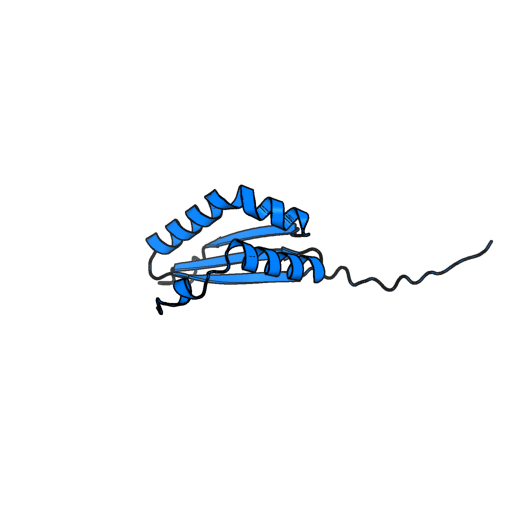M 798 C C . GLU A 1 98 ? -1.415 21.173 2.254 1.00 50.34 98 GLU A C 1
ATOM 800 O O . GLU A 1 98 ? -2.229 21.499 3.113 1.00 50.34 98 GLU A O 1
ATOM 805 N N . CYS A 1 99 ? -1.154 19.885 2.018 1.00 48.97 99 CYS A N 1
ATOM 806 C CA . CYS A 1 99 ? -1.865 18.799 2.721 1.00 48.97 99 CYS A CA 1
ATOM 807 C C . CYS A 1 99 ? -1.259 18.493 4.099 1.00 48.97 99 CYS A C 1
ATOM 809 O O . CYS A 1 99 ? -1.948 17.986 4.977 1.00 48.97 99 CYS A O 1
ATOM 811 N N . GLN A 1 100 ? 0.010 18.843 4.313 1.00 52.16 100 GLN A N 1
ATOM 812 C CA . GLN A 1 100 ? 0.689 18.707 5.608 1.00 52.16 100 GLN A CA 1
ATOM 813 C C . GLN A 1 100 ? 0.196 19.732 6.649 1.00 52.16 100 GLN A C 1
ATOM 815 O O . GLN A 1 100 ? 0.675 19.747 7.779 1.00 52.16 100 GLN A O 1
ATOM 820 N N . LYS A 1 101 ? -0.731 20.628 6.275 1.00 48.09 101 LYS A N 1
ATOM 821 C CA . LYS A 1 101 ? -1.187 21.751 7.108 1.00 48.09 101 LYS A CA 1
ATOM 822 C C . LYS A 1 101 ? -2.167 21.366 8.216 1.00 48.09 101 LYS A C 1
ATOM 824 O O . LYS A 1 101 ? -2.470 22.216 9.050 1.00 48.09 101 LYS A O 1
ATOM 829 N N . TYR A 1 102 ? -2.644 20.126 8.230 1.00 41.78 102 TYR A N 1
ATOM 830 C CA . TYR A 1 102 ? -3.479 19.602 9.303 1.00 41.78 102 TYR A CA 1
ATOM 831 C C . TYR A 1 102 ? -2.675 18.566 10.088 1.00 41.78 102 TYR A C 1
ATOM 833 O O . TYR A 1 102 ? -2.643 17.404 9.686 1.00 41.78 102 TYR A O 1
ATOM 841 N N . PRO A 1 103 ? -1.976 18.980 11.160 1.00 43.19 103 PR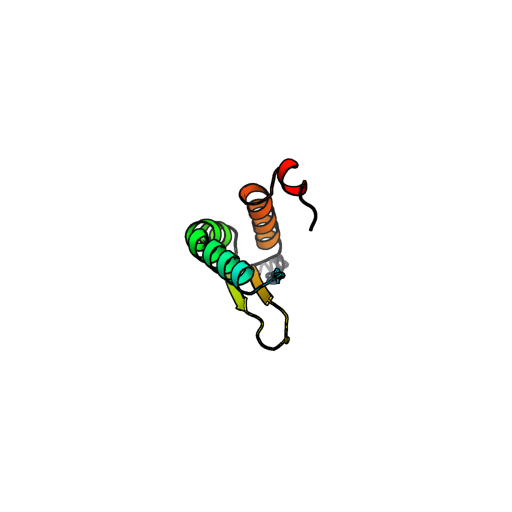O A N 1
ATOM 842 C CA . PRO A 1 103 ? -1.493 18.023 12.136 1.00 43.19 103 PRO A CA 1
ATOM 843 C C . PRO A 1 103 ? -2.696 17.341 12.800 1.00 43.19 103 PRO A C 1
ATOM 845 O O . PRO A 1 103 ? -3.766 17.941 12.923 1.00 43.19 103 PRO A O 1
ATOM 848 N N . GLU A 1 104 ? -2.469 16.081 13.163 1.00 45.88 104 GLU A N 1
ATOM 849 C CA . GLU A 1 104 ? -3.303 15.197 13.988 1.00 45.88 104 GLU A CA 1
ATOM 850 C C . GLU A 1 104 ? -4.235 15.933 14.972 1.00 45.88 104 GLU A C 1
ATOM 852 O O . GLU A 1 104 ? -3.739 16.756 15.777 1.00 45.88 104 GLU A O 1
#